Protein AF-A0A2T1E3I4-F1 (afdb_monomer)

Solvent-accessible surface area (backbone atoms only — not comparable to full-atom values): 4338 Å² total; per-residue (Å²): 79,77,42,78,58,77,57,28,45,31,56,40,69,72,61,91,74,52,81,54,49,57,2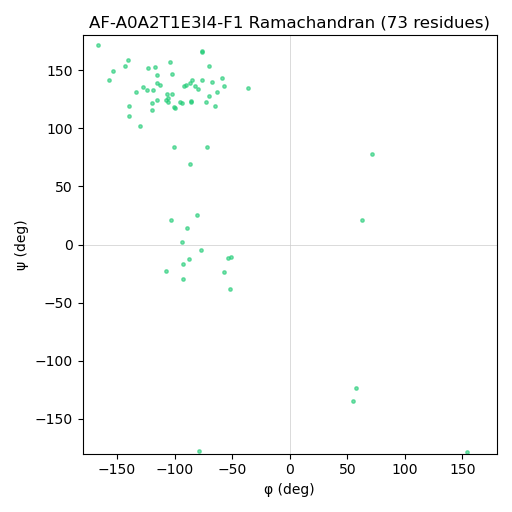8,32,40,34,25,36,59,54,89,96,44,75,43,81,75,43,80,41,60,51,80,56,54,65,47,80,51,72,72,46,42,32,32,44,23,50,23,30,72,86,70,51,69,50,83,57,50,79,46,78,28,73,130

Radius of gyration: 11.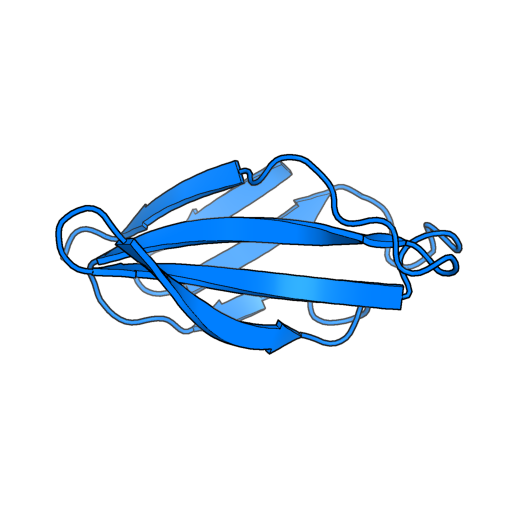94 Å; Cα contacts (8 Å, |Δi|>4): 152; chains: 1; bounding box: 34×21×31 Å

Mean predicted aligned error: 5.09 Å

Foldseek 3Di:
DWDDDAQKIFPDDDDLPPVFFQWKWKWFDDPPDTDTDDIGGSNDGMDGHDFGKMWMWTATPVRDTDGTDIDGRDD

pLDDT: mean 86.09, std 13.25, range [47.5, 97.75]

Secondary structure (DSSP, 8-state):
-EEEETTEEEE-SS-TT-TTEEEEEEEEEETTEEEEEEEEETT--EEE--SEEEEEEEEETTSPBPPPEEEEE--

Nearest PDB structures (foldseek):
  3fha-assembly1_A  TM=8.274E-01  e=2.881E-02  Glutamicibacter protophormiae
  3fhq-assembly1_B  TM=8.315E-01  e=1.091E-01  Glutamicibacter protophormiae
  7js4-assembly1_A  TM=6.599E-01  e=5.154E-01  Clostridium perfringens ATCC 13124
  4mli-assembly2_C  TM=4.795E-01  e=1.563E+00  Streptococcus pyogenes

Sequence (75 aa):
VVKKVGKRIFLKGKNPADKNIRSWTLYQKNGDSWKLIKIINADTVQVAVETGIYALCAVSIMAVESVGVFIEIAS

Structure (mmCIF, N/CA/C/O backbone):
data_AF-A0A2T1E3I4-F1
#
_entry.id   AF-A0A2T1E3I4-F1
#
loop_
_atom_site.group_PDB
_atom_site.id
_atom_site.type_symbol
_atom_site.label_atom_id
_atom_site.label_alt_id
_atom_site.label_comp_id
_atom_site.label_asym_id
_atom_site.label_entity_id
_atom_site.label_seq_id
_atom_site.pdbx_PDB_ins_code
_atom_site.Cartn_x
_atom_site.Cartn_y
_atom_site.Cartn_z
_atom_site.occupancy
_atom_site.B_iso_or_equiv
_atom_site.auth_seq_id
_atom_site.auth_comp_id
_atom_site.auth_asym_id
_atom_site.auth_atom_id
_atom_site.pdbx_PDB_model_num
ATOM 1 N N . VAL A 1 1 ? -5.439 4.947 -12.354 1.00 61.03 1 VAL A N 1
ATOM 2 C CA . VAL A 1 1 ? -6.830 5.353 -12.027 1.00 61.03 1 VAL A CA 1
ATOM 3 C C . VAL A 1 1 ? -7.385 4.488 -10.895 1.00 61.03 1 VAL A C 1
ATOM 5 O O . VAL A 1 1 ? -8.115 3.523 -11.113 1.00 61.03 1 VAL A O 1
ATOM 8 N N . VAL A 1 2 ? -7.039 4.815 -9.652 1.00 70.12 2 VAL A N 1
ATOM 9 C CA . VAL A 1 2 ? -7.601 4.093 -8.504 1.00 70.12 2 VAL A CA 1
ATOM 10 C C . VAL A 1 2 ? -9.119 4.309 -8.459 1.00 70.12 2 VAL A C 1
ATOM 12 O O . VAL A 1 2 ? -9.583 5.438 -8.590 1.00 70.12 2 VAL A O 1
ATOM 15 N N . LYS A 1 3 ? -9.895 3.230 -8.313 1.00 77.31 3 LYS A N 1
ATOM 16 C CA . LYS A 1 3 ? -11.360 3.270 -8.222 1.00 77.31 3 LYS A CA 1
ATOM 17 C C . LYS A 1 3 ? -11.819 2.598 -6.934 1.00 77.31 3 LYS A C 1
ATOM 19 O O . LYS A 1 3 ? -11.419 1.481 -6.643 1.00 77.31 3 LYS A O 1
ATOM 24 N N . LYS A 1 4 ? -12.721 3.231 -6.193 1.00 76.69 4 LYS A N 1
ATOM 25 C CA . LYS A 1 4 ? -13.429 2.608 -5.067 1.00 76.69 4 LYS A CA 1
ATOM 26 C C . LYS A 1 4 ? -14.680 1.875 -5.563 1.00 76.69 4 LYS A C 1
ATOM 28 O O . 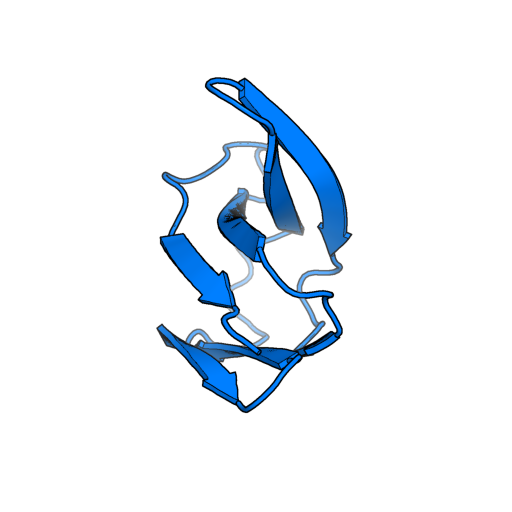LYS A 1 4 ? -15.413 2.417 -6.389 1.00 76.69 4 LYS A O 1
ATOM 33 N N . VAL A 1 5 ? -14.957 0.684 -5.029 1.00 75.81 5 VAL A N 1
ATOM 34 C CA . VAL A 1 5 ? -16.284 0.041 -5.107 1.00 75.81 5 VAL A CA 1
ATOM 35 C C . VAL A 1 5 ? -16.578 -0.623 -3.761 1.00 75.81 5 VAL A C 1
ATOM 37 O O . VAL A 1 5 ? -15.923 -1.596 -3.388 1.00 75.81 5 VAL A O 1
ATOM 40 N N . GLY A 1 6 ? -17.539 -0.079 -3.009 1.00 80.88 6 GLY A N 1
ATOM 41 C CA . GLY A 1 6 ? -17.807 -0.496 -1.627 1.00 80.88 6 GLY 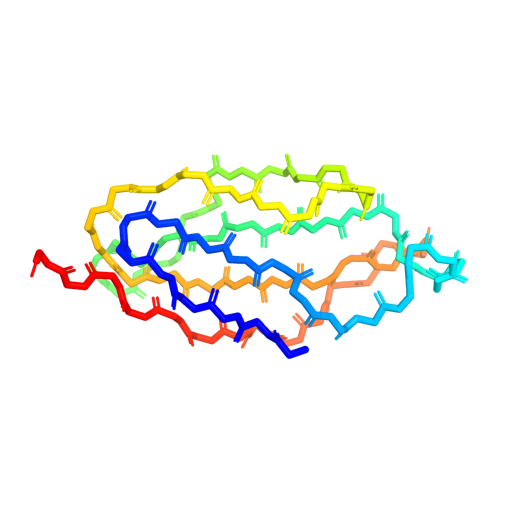A CA 1
ATOM 42 C C . GLY A 1 6 ? -16.554 -0.412 -0.744 1.00 80.88 6 GLY A C 1
ATOM 43 O O . GLY A 1 6 ? -15.786 0.547 -0.831 1.00 80.88 6 GLY A O 1
ATOM 44 N N . LYS A 1 7 ? -16.316 -1.462 0.052 1.00 81.88 7 LYS A N 1
ATOM 45 C CA . LYS A 1 7 ? -15.130 -1.656 0.913 1.00 81.88 7 LYS A CA 1
ATOM 46 C C . LYS A 1 7 ? -13.893 -2.186 0.163 1.00 81.88 7 LYS A C 1
ATOM 48 O O . LYS A 1 7 ? -13.045 -2.878 0.724 1.00 81.88 7 LYS A O 1
ATOM 53 N N . ARG A 1 8 ? -13.804 -1.943 -1.147 1.00 80.00 8 ARG A N 1
ATOM 54 C CA . ARG A 1 8 ? -12.687 -2.401 -1.984 1.00 80.00 8 ARG A CA 1
ATOM 55 C C . ARG A 1 8 ? -12.094 -1.239 -2.765 1.00 80.00 8 ARG A C 1
ATOM 57 O O . ARG A 1 8 ? -12.810 -0.447 -3.382 1.00 80.00 8 ARG A O 1
ATOM 64 N N . ILE A 1 9 ? -10.768 -1.195 -2.779 1.00 78.75 9 ILE A N 1
ATOM 65 C CA . ILE A 1 9 ? -9.973 -0.304 -3.615 1.00 78.75 9 ILE A CA 1
ATOM 66 C C . ILE A 1 9 ? -9.497 -1.116 -4.818 1.00 78.75 9 ILE A C 1
ATOM 68 O O . ILE A 1 9 ? -8.769 -2.098 -4.677 1.00 78.75 9 ILE A O 1
ATOM 72 N N . PHE A 1 10 ? -9.924 -0.708 -6.007 1.00 78.88 10 PHE A N 1
ATOM 73 C CA . PHE A 1 10 ? -9.489 -1.251 -7.285 1.00 78.88 10 PHE A CA 1
ATOM 74 C C . PHE A 1 10 ? -8.330 -0.422 -7.813 1.00 78.88 10 PHE A C 1
ATOM 76 O O . PHE A 1 10 ? -8.451 0.778 -8.072 1.00 78.88 10 PHE A O 1
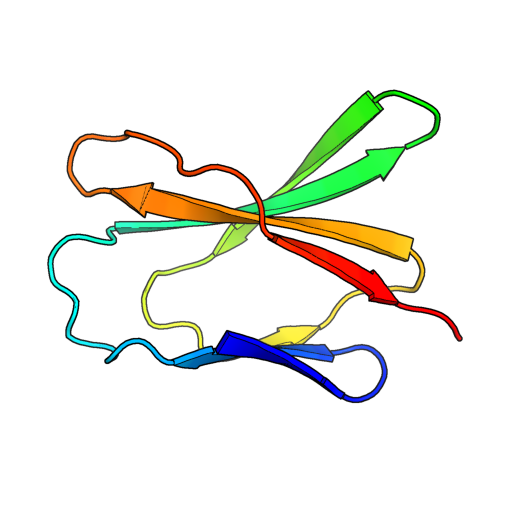ATOM 83 N N . LEU A 1 11 ? -7.212 -1.094 -8.027 1.00 72.81 11 LEU A N 1
ATOM 84 C CA . LEU A 1 11 ? -6.000 -0.522 -8.584 1.00 72.81 11 LEU A CA 1
ATOM 85 C C . LEU A 1 11 ? -6.109 -0.588 -10.110 1.00 72.81 11 LEU A C 1
ATOM 87 O O . LEU A 1 11 ? -5.471 -1.410 -10.757 1.00 72.81 11 LEU A O 1
ATOM 91 N N . LYS A 1 12 ? -7.011 0.210 -10.705 1.00 63.75 12 LYS A N 1
ATOM 92 C CA . LYS A 1 12 ? -7.217 0.196 -12.163 1.00 63.75 12 LYS A CA 1
ATOM 93 C C . LYS A 1 12 ? -6.344 1.238 -12.862 1.00 63.75 12 LYS A C 1
ATOM 95 O O . LYS A 1 12 ? -6.222 2.374 -12.440 1.00 63.75 12 LYS A O 1
ATOM 100 N N . GLY A 1 13 ? -5.719 0.882 -13.975 1.00 52.88 13 GLY A N 1
ATOM 101 C CA . GLY A 1 13 ? -4.974 1.825 -14.818 1.00 52.88 13 GLY A CA 1
ATOM 102 C C . GLY A 1 13 ? -3.655 2.310 -14.208 1.00 52.88 13 GLY A C 1
ATOM 103 O O . GLY A 1 13 ? -3.570 3.429 -13.710 1.00 52.88 13 GLY A O 1
ATOM 104 N N . LYS A 1 14 ? -2.622 1.482 -14.273 1.00 47.50 14 LYS A N 1
ATOM 105 C CA . LYS A 1 14 ? -1.741 1.371 -15.443 1.00 47.50 14 LYS A CA 1
ATOM 106 C C . LYS A 1 14 ? -1.363 -0.106 -15.579 1.00 47.50 14 LYS A C 1
ATOM 108 O O . LYS A 1 14 ? -1.497 -0.852 -14.618 1.00 47.50 14 LYS A O 1
ATOM 113 N N . ASN A 1 15 ? -1.051 -0.508 -16.804 1.00 47.84 15 ASN A N 1
ATOM 114 C CA . ASN A 1 15 ? -0.800 -1.875 -17.259 1.00 47.84 15 ASN A CA 1
ATOM 115 C C . ASN A 1 15 ? -0.073 -2.736 -16.193 1.00 47.84 15 ASN A C 1
ATOM 117 O O . ASN A 1 15 ? 0.926 -2.250 -15.668 1.00 47.84 15 ASN A O 1
ATOM 121 N N . PRO A 1 16 ? -0.476 -3.995 -15.913 1.00 48.44 16 PRO A N 1
ATOM 122 C CA . PRO A 1 16 ? 0.340 -4.942 -15.130 1.00 48.44 16 PRO A CA 1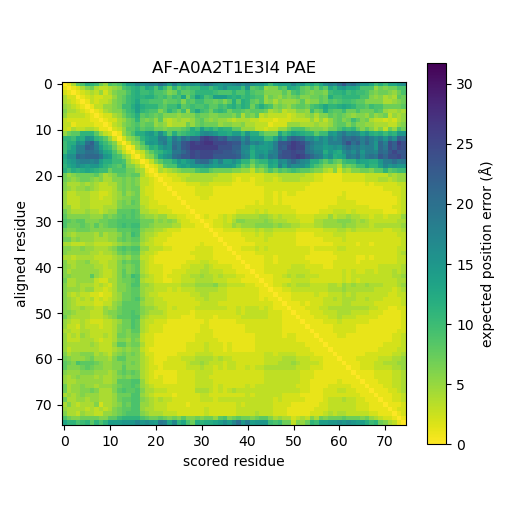
ATOM 123 C C . PRO A 1 16 ? 1.793 -5.087 -15.636 1.00 48.44 16 PRO A C 1
ATOM 125 O O . PRO A 1 16 ? 2.639 -5.637 -14.949 1.00 48.44 16 PRO A O 1
ATOM 128 N N . ALA A 1 17 ? 2.105 -4.543 -16.818 1.00 47.69 17 ALA A N 1
ATOM 129 C CA . ALA A 1 17 ? 3.443 -4.424 -17.383 1.00 47.69 17 ALA A CA 1
ATOM 130 C C . ALA A 1 17 ? 4.091 -3.017 -17.300 1.00 47.69 17 ALA A C 1
ATOM 132 O O . ALA A 1 17 ? 5.000 -2.746 -18.088 1.00 47.69 17 ALA A O 1
ATOM 133 N N . ASP A 1 18 ? 3.677 -2.100 -16.409 1.00 63.06 18 ASP A N 1
ATOM 134 C CA . ASP A 1 18 ? 4.529 -0.935 -16.099 1.00 63.06 18 ASP A CA 1
ATOM 135 C C . ASP A 1 18 ? 5.720 -1.432 -15.269 1.00 63.06 18 ASP A C 1
ATOM 137 O O . ASP A 1 18 ? 5.695 -1.442 -14.038 1.00 63.06 18 ASP A O 1
ATOM 141 N N . LYS A 1 19 ? 6.748 -1.919 -15.981 1.00 67.38 19 LYS A N 1
ATOM 142 C CA . LYS A 1 19 ? 7.944 -2.602 -15.448 1.00 67.38 19 LYS A CA 1
ATOM 143 C C . LYS A 1 19 ? 8.684 -1.804 -14.370 1.00 67.38 19 LYS A C 1
ATOM 145 O O . LYS A 1 19 ? 9.579 -2.332 -13.719 1.00 67.38 19 LYS A O 1
ATOM 150 N N . ASN A 1 20 ? 8.331 -0.534 -14.204 1.00 83.06 20 ASN A N 1
ATOM 151 C CA . ASN A 1 20 ? 8.945 0.365 -13.252 1.00 83.06 20 ASN A CA 1
ATOM 152 C C . ASN A 1 20 ? 8.315 0.312 -11.857 1.00 83.06 20 ASN A C 1
ATOM 154 O O . ASN A 1 20 ? 8.937 0.854 -10.948 1.00 83.06 20 ASN A O 1
ATOM 158 N N . ILE A 1 21 ? 7.148 -0.314 -11.648 1.00 87.06 21 ILE A N 1
ATOM 159 C CA . ILE A 1 21 ? 6.526 -0.457 -10.317 1.00 87.06 21 ILE A CA 1
ATOM 160 C C . ILE A 1 21 ? 6.900 -1.813 -9.712 1.00 87.06 21 ILE A C 1
ATOM 162 O O . ILE A 1 21 ? 6.596 -2.855 -10.284 1.00 87.06 21 ILE A O 1
ATOM 166 N N . ARG A 1 22 ? 7.514 -1.810 -8.521 1.00 91.62 22 ARG A N 1
ATOM 167 C CA . ARG A 1 22 ? 7.845 -3.043 -7.780 1.00 91.62 22 ARG A CA 1
ATOM 168 C C . ARG A 1 22 ? 6.765 -3.452 -6.780 1.00 91.62 22 ARG A C 1
ATOM 170 O O . ARG A 1 22 ? 6.618 -4.628 -6.465 1.00 91.62 22 ARG A O 1
ATOM 177 N N . SER A 1 23 ? 6.040 -2.476 -6.242 1.00 93.06 23 SER A N 1
ATOM 178 C CA . SER A 1 23 ? 5.013 -2.679 -5.221 1.00 93.06 23 SER A CA 1
ATOM 179 C C . SER A 1 23 ? 4.148 -1.433 -5.069 1.00 93.06 23 SER A C 1
ATOM 181 O O . SER A 1 23 ? 4.482 -0.359 -5.570 1.00 93.06 23 SER A O 1
ATOM 183 N N . TRP A 1 24 ? 3.081 -1.563 -4.293 1.00 93.56 24 TRP A N 1
ATOM 184 C CA . TRP A 1 24 ? 2.299 -0.444 -3.785 1.00 93.56 24 TRP A CA 1
ATOM 185 C C . TRP A 1 24 ? 2.367 -0.411 -2.267 1.00 93.56 24 TRP A C 1
ATOM 187 O O . TRP A 1 24 ? 2.506 -1.448 -1.616 1.00 93.56 24 TRP A O 1
ATOM 197 N N . THR A 1 25 ? 2.218 0.770 -1.699 1.00 96.06 25 THR A N 1
ATOM 198 C CA . THR A 1 25 ? 2.045 0.977 -0.263 1.00 96.06 25 THR A CA 1
ATOM 199 C C . THR A 1 25 ? 0.669 1.563 -0.025 1.00 96.06 25 THR A C 1
ATOM 201 O O . THR A 1 25 ? 0.173 2.398 -0.784 1.00 96.06 25 THR A O 1
ATOM 204 N N . LEU A 1 26 ? 0.018 1.072 1.019 1.00 96.69 26 LEU A N 1
ATOM 205 C CA . LEU A 1 26 ? -1.274 1.556 1.458 1.00 96.69 26 LEU A CA 1
ATOM 206 C C . LEU A 1 26 ? -1.125 2.069 2.879 1.00 96.69 26 LEU A C 1
ATOM 208 O O . LEU A 1 26 ? -0.846 1.301 3.804 1.00 96.69 26 LEU A O 1
ATOM 212 N N . TYR A 1 27 ? -1.338 3.365 3.033 1.00 97.69 27 TYR A N 1
ATOM 213 C CA . TYR A 1 27 ? -1.399 4.031 4.319 1.00 97.69 27 TYR A CA 1
ATOM 214 C C . TYR A 1 27 ? -2.853 4.296 4.689 1.00 97.69 27 TYR A C 1
ATOM 216 O O . TYR A 1 27 ? -3.672 4.580 3.816 1.00 97.69 27 TYR A O 1
ATOM 224 N N . GLN A 1 28 ? -3.164 4.248 5.979 1.00 97.56 28 GLN A N 1
ATOM 225 C CA . GLN A 1 28 ? -4.432 4.711 6.533 1.00 97.56 28 GLN A CA 1
ATOM 226 C C . GLN A 1 28 ? -4.177 5.936 7.407 1.00 97.56 28 GLN A C 1
ATOM 228 O O . GLN A 1 28 ? -3.220 5.961 8.187 1.00 97.56 28 GLN A O 1
ATOM 233 N N . LYS A 1 29 ? -5.035 6.946 7.279 1.00 97.50 29 LYS A N 1
ATOM 234 C CA . LYS A 1 29 ? -5.008 8.121 8.144 1.00 97.50 29 LYS A CA 1
ATOM 235 C C . LYS A 1 29 ? -5.466 7.723 9.548 1.00 97.50 29 LYS A C 1
ATOM 237 O O . LYS A 1 29 ? -6.527 7.124 9.705 1.00 97.50 29 LYS A O 1
ATOM 242 N N . ASN A 1 30 ? -4.669 8.064 10.553 1.00 94.88 30 ASN A N 1
ATOM 243 C CA . ASN A 1 30 ? -4.960 7.872 11.969 1.00 94.88 30 ASN A CA 1
ATOM 244 C C . ASN A 1 30 ? -4.710 9.193 12.709 1.00 94.88 30 ASN A C 1
ATOM 246 O O . ASN A 1 30 ? -3.556 9.575 12.935 1.00 94.88 30 ASN A O 1
ATOM 250 N N . GLY A 1 31 ? -5.788 9.917 13.024 1.00 93.25 31 GLY A N 1
ATOM 251 C CA . GLY A 1 31 ? -5.702 11.319 13.443 1.00 93.25 31 GLY A CA 1
ATOM 252 C C . GLY A 1 31 ? -5.013 12.153 12.361 1.00 93.25 31 GLY A C 1
ATOM 253 O O . GLY A 1 31 ? -5.415 12.109 11.198 1.00 93.25 31 GLY A O 1
ATOM 254 N N . ASP A 1 32 ? -3.932 12.837 12.727 1.00 94.25 32 ASP A N 1
ATOM 255 C CA . ASP A 1 32 ? -3.116 13.636 11.801 1.00 94.25 32 ASP A CA 1
ATOM 256 C C . ASP A 1 32 ? -1.920 12.875 11.210 1.00 94.25 32 ASP A C 1
ATOM 258 O O . ASP A 1 32 ? -1.146 13.424 10.428 1.00 94.25 32 ASP A O 1
ATOM 262 N N . SER A 1 33 ? -1.773 11.593 11.550 1.00 96.19 33 SER A N 1
ATOM 263 C CA . SER A 1 33 ? -0.677 10.747 11.076 1.00 96.19 33 SER A CA 1
ATOM 264 C C . SER A 1 33 ? -1.124 9.773 9.985 1.00 96.19 33 SER A C 1
ATOM 266 O O . SER A 1 33 ? -2.296 9.406 9.887 1.00 96.19 33 SER A O 1
ATOM 268 N N . TRP A 1 34 ? -0.171 9.314 9.176 1.00 96.69 34 TRP A N 1
ATOM 269 C CA . TRP A 1 34 ? -0.367 8.229 8.217 1.00 96.69 34 TRP A CA 1
ATOM 270 C C . TRP A 1 34 ? 0.352 6.984 8.710 1.00 96.69 34 TRP A C 1
ATOM 272 O O . TRP A 1 34 ? 1.557 7.006 8.948 1.00 96.69 34 TRP A O 1
ATOM 282 N N . LYS A 1 35 ? -0.383 5.881 8.842 1.00 97.75 35 LYS A N 1
ATOM 283 C CA . LYS A 1 35 ? 0.180 4.587 9.225 1.00 97.75 35 LYS A CA 1
ATOM 284 C C . LYS A 1 35 ? 0.233 3.676 8.010 1.00 97.75 35 LYS A C 1
ATOM 286 O O . LYS A 1 35 ? -0.799 3.452 7.383 1.00 97.75 35 LYS A O 1
ATOM 291 N N . LEU A 1 36 ? 1.404 3.120 7.698 1.00 97.50 36 LEU A N 1
ATOM 292 C CA . LEU A 1 36 ? 1.521 2.067 6.689 1.00 97.50 36 LEU A CA 1
ATOM 293 C C . LEU A 1 36 ? 0.776 0.828 7.193 1.00 97.50 36 LEU A C 1
ATOM 295 O O . LEU A 1 36 ? 1.124 0.278 8.237 1.00 97.50 36 LEU A O 1
ATOM 299 N N . ILE A 1 37 ? -0.247 0.398 6.460 1.00 97.19 37 ILE A N 1
ATOM 300 C CA . ILE A 1 37 ? -1.046 -0.778 6.826 1.00 97.19 37 ILE A CA 1
ATOM 301 C C . ILE A 1 37 ? -0.774 -1.974 5.921 1.00 97.19 37 ILE A C 1
ATOM 303 O O . ILE A 1 37 ? -1.027 -3.109 6.319 1.00 97.19 37 ILE A O 1
ATOM 307 N N . LYS A 1 38 ? -0.275 -1.744 4.698 1.00 96.38 38 LYS A N 1
ATOM 308 C CA . LYS A 1 38 ? 0.004 -2.830 3.759 1.00 96.38 38 LYS A CA 1
ATOM 309 C C . LYS A 1 38 ? 1.042 -2.453 2.709 1.00 96.38 38 LYS A C 1
ATOM 311 O O . LYS A 1 38 ? 0.999 -1.359 2.155 1.00 96.38 38 LYS A O 1
ATOM 316 N N . ILE A 1 39 ? 1.900 -3.415 2.379 1.00 96.12 39 ILE A N 1
ATOM 317 C CA . ILE A 1 39 ? 2.663 -3.450 1.127 1.00 96.12 39 ILE A CA 1
ATOM 318 C C . ILE A 1 39 ? 1.963 -4.455 0.210 1.00 96.12 39 ILE A C 1
ATOM 320 O O . ILE A 1 39 ? 1.612 -5.558 0.631 1.00 96.12 39 ILE A O 1
ATOM 324 N N . ILE A 1 40 ? 1.687 -4.051 -1.022 1.00 94.12 40 ILE A N 1
ATOM 325 C CA . ILE A 1 40 ? 0.859 -4.781 -1.978 1.00 94.12 40 ILE A CA 1
ATOM 326 C C . ILE A 1 40 ? 1.723 -5.120 -3.194 1.00 94.12 40 ILE A C 1
ATOM 328 O O . ILE A 1 40 ? 2.421 -4.255 -3.724 1.00 94.12 40 ILE A O 1
ATOM 332 N N . ASN A 1 41 ? 1.663 -6.371 -3.653 1.00 92.00 41 ASN A N 1
ATOM 333 C CA . ASN A 1 41 ? 2.386 -6.805 -4.852 1.00 92.00 41 ASN A CA 1
ATOM 334 C C . ASN A 1 41 ? 1.956 -5.989 -6.075 1.00 92.00 41 ASN A C 1
ATOM 336 O O . ASN A 1 41 ? 0.767 -5.686 -6.209 1.00 92.00 41 ASN A O 1
ATOM 340 N N . ALA A 1 42 ? 2.900 -5.688 -6.971 1.00 88.25 42 ALA A N 1
ATOM 341 C CA . ALA A 1 42 ? 2.651 -4.899 -8.180 1.00 88.25 42 ALA A CA 1
ATOM 342 C C . ALA A 1 42 ? 1.477 -5.442 -9.018 1.00 88.25 42 ALA A C 1
ATOM 344 O O . ALA A 1 42 ? 0.653 -4.654 -9.478 1.00 88.25 42 ALA A O 1
ATOM 345 N N . ASP A 1 43 ? 1.344 -6.772 -9.102 1.00 86.12 43 ASP A N 1
ATOM 346 C CA . ASP A 1 43 ? 0.307 -7.475 -9.877 1.00 86.12 43 ASP A CA 1
ATOM 347 C C . ASP A 1 43 ? -1.081 -7.500 -9.211 1.00 86.12 43 ASP A C 1
ATOM 349 O O . ASP A 1 43 ? -2.056 -8.001 -9.776 1.00 86.12 43 ASP A O 1
ATOM 353 N N . THR A 1 44 ? -1.208 -6.982 -7.986 1.00 87.12 44 THR A N 1
ATOM 354 C CA . THR A 1 44 ? -2.491 -6.981 -7.275 1.00 87.12 44 THR A CA 1
ATOM 355 C C . THR A 1 44 ? -3.436 -5.957 -7.893 1.00 87.12 44 THR A C 1
ATOM 357 O O . THR A 1 44 ? -3.164 -4.762 -7.894 1.00 87.12 44 THR A O 1
ATOM 360 N N . VAL A 1 45 ? -4.608 -6.404 -8.343 1.00 84.94 45 VAL A N 1
ATOM 361 C CA . VAL A 1 45 ? -5.601 -5.530 -9.000 1.00 84.94 45 VAL A CA 1
ATOM 362 C C . VAL A 1 45 ? -6.651 -4.945 -8.048 1.00 84.94 45 VAL A C 1
ATOM 364 O O . VAL A 1 45 ? -7.346 -3.987 -8.393 1.00 84.94 45 VAL A O 1
ATOM 367 N N . GLN A 1 46 ? -6.799 -5.511 -6.847 1.00 86.44 46 GLN A N 1
ATOM 368 C CA . GLN A 1 46 ? -7.761 -5.041 -5.849 1.00 86.44 46 GLN A CA 1
ATOM 369 C C . GLN A 1 46 ? -7.332 -5.371 -4.420 1.00 86.44 46 GLN A C 1
ATOM 371 O O . GLN A 1 46 ? -6.730 -6.413 -4.164 1.00 86.44 46 GLN A O 1
ATOM 376 N N . VAL A 1 47 ? -7.727 -4.518 -3.477 1.00 89.88 47 VAL A N 1
ATOM 377 C CA . VAL A 1 47 ? -7.519 -4.721 -2.040 1.00 89.88 47 VAL A CA 1
ATOM 378 C C . VAL A 1 47 ? -8.816 -4.427 -1.291 1.00 89.88 47 VAL A C 1
ATOM 380 O O . VAL A 1 47 ? -9.464 -3.409 -1.534 1.00 89.88 47 VAL A O 1
ATOM 383 N N . ALA A 1 48 ? -9.209 -5.334 -0.397 1.00 92.19 48 ALA A N 1
ATOM 384 C CA . ALA A 1 48 ? -10.293 -5.099 0.551 1.00 92.19 48 ALA A CA 1
ATOM 385 C C . ALA A 1 48 ? -9.763 -4.310 1.752 1.00 92.19 48 ALA A C 1
ATOM 387 O O . ALA A 1 48 ? -8.673 -4.600 2.247 1.00 92.19 48 ALA A O 1
ATOM 388 N N . VAL A 1 49 ? -10.531 -3.320 2.189 1.00 92.88 49 VAL A N 1
ATOM 389 C CA . VAL A 1 49 ? -10.181 -2.405 3.276 1.00 92.88 49 VAL A CA 1
ATOM 390 C C . VAL A 1 49 ? -11.409 -2.128 4.132 1.00 92.88 49 VAL A C 1
ATOM 392 O O . VAL A 1 49 ? -12.543 -2.310 3.691 1.00 92.88 49 VAL A O 1
ATOM 395 N N . GLU A 1 50 ? -11.190 -1.691 5.362 1.00 93.00 50 GLU A N 1
ATOM 396 C CA . GLU A 1 50 ? -12.268 -1.200 6.212 1.00 93.00 50 GLU A CA 1
ATOM 397 C C . GLU A 1 50 ? -12.662 0.234 5.831 1.00 93.00 50 GLU A C 1
ATOM 399 O O . GLU A 1 50 ? -12.167 0.811 4.858 1.00 93.00 50 GLU A O 1
ATOM 404 N N . THR A 1 51 ? -13.612 0.800 6.569 1.00 93.56 51 THR A N 1
ATOM 405 C CA . THR A 1 51 ? -13.945 2.215 6.438 1.00 93.56 51 THR A CA 1
ATOM 406 C C . THR A 1 51 ? -12.790 3.077 6.934 1.00 93.56 51 THR A C 1
ATOM 408 O O . THR A 1 51 ? -12.171 2.774 7.953 1.00 93.56 51 THR A O 1
ATOM 411 N N . GLY A 1 52 ? -12.512 4.171 6.236 1.00 95.12 52 GLY A N 1
ATOM 412 C CA . GLY A 1 52 ? -11.429 5.078 6.589 1.00 95.12 52 GLY A CA 1
ATOM 413 C C . GLY A 1 52 ? -10.887 5.849 5.397 1.00 95.12 52 GLY A C 1
ATOM 414 O O . GLY A 1 52 ? -11.355 5.705 4.269 1.00 95.12 52 GLY A O 1
ATOM 415 N N . ILE A 1 53 ? -9.878 6.671 5.660 1.00 95.62 53 ILE A N 1
ATOM 416 C CA . ILE A 1 53 ? -9.196 7.469 4.642 1.00 95.62 53 ILE A CA 1
ATOM 417 C C . ILE A 1 53 ? -7.828 6.844 4.395 1.00 95.62 53 ILE A C 1
ATOM 419 O O . ILE A 1 53 ? -7.073 6.596 5.335 1.00 95.62 53 ILE A O 1
ATOM 423 N N . TYR A 1 54 ? -7.511 6.604 3.130 1.00 95.81 54 TYR A N 1
ATOM 424 C CA . TYR A 1 54 ? -6.303 5.919 2.700 1.00 95.81 54 TYR A CA 1
ATOM 425 C C . TYR A 1 54 ? -5.485 6.769 1.737 1.00 95.81 54 TYR A C 1
ATOM 427 O O . TYR A 1 54 ? -6.037 7.573 0.989 1.00 95.81 54 TYR A O 1
ATOM 435 N N . ALA A 1 55 ? -4.176 6.543 1.735 1.00 95.31 55 ALA A N 1
ATOM 436 C CA . ALA A 1 55 ? -3.262 7.021 0.713 1.00 95.31 55 ALA A CA 1
ATOM 437 C C . ALA A 1 55 ? -2.601 5.801 0.075 1.00 95.31 55 ALA A C 1
ATOM 439 O O . ALA A 1 55 ? -1.993 4.981 0.766 1.00 95.31 55 ALA A O 1
ATOM 440 N N . LEU A 1 56 ? -2.763 5.664 -1.236 1.00 94.12 56 LEU A N 1
ATOM 441 C CA . LEU A 1 56 ? -2.112 4.617 -2.010 1.00 94.12 56 LEU A CA 1
ATOM 442 C C . LEU A 1 56 ? -0.970 5.221 -2.823 1.00 94.12 56 LEU A C 1
ATOM 444 O O . LEU A 1 56 ? -1.214 6.093 -3.660 1.00 94.12 56 LEU A O 1
ATOM 448 N N . CYS A 1 57 ? 0.241 4.710 -2.631 1.00 93.38 57 CYS A N 1
ATOM 449 C CA . CYS A 1 57 ? 1.422 5.146 -3.367 1.00 93.38 57 CYS A CA 1
ATOM 450 C C . CYS A 1 57 ? 1.964 4.006 -4.236 1.00 93.38 57 CYS A C 1
ATOM 452 O O . CYS A 1 57 ? 1.895 2.828 -3.874 1.00 93.38 57 CYS A O 1
ATOM 454 N N . ALA A 1 58 ? 2.514 4.360 -5.397 1.00 91.81 58 ALA A N 1
ATOM 455 C CA . ALA A 1 58 ? 3.326 3.443 -6.185 1.00 91.81 58 ALA A CA 1
ATOM 456 C C . ALA A 1 58 ? 4.767 3.488 -5.670 1.00 91.81 58 ALA A C 1
ATOM 458 O O . ALA A 1 58 ? 5.278 4.562 -5.355 1.00 91.81 58 ALA A O 1
ATOM 459 N N . VAL A 1 59 ? 5.438 2.339 -5.635 1.00 93.25 59 VAL A N 1
ATOM 460 C CA . VAL A 1 59 ? 6.868 2.252 -5.330 1.00 93.25 59 VAL A CA 1
ATOM 461 C C . VAL A 1 59 ? 7.598 1.743 -6.560 1.00 93.25 59 VAL A C 1
ATOM 463 O O . VAL A 1 59 ? 7.275 0.674 -7.089 1.00 93.25 59 VAL A O 1
ATOM 466 N N . SER A 1 60 ? 8.591 2.501 -7.018 1.00 92.06 60 SER A N 1
ATOM 467 C CA . SER A 1 60 ? 9.372 2.124 -8.192 1.00 92.06 60 SER A CA 1
ATOM 468 C C . SER A 1 60 ? 10.388 1.018 -7.894 1.00 92.06 60 SER A C 1
ATOM 470 O O . SER A 1 60 ? 10.726 0.761 -6.736 1.00 92.06 60 SER A O 1
ATOM 472 N N . ILE A 1 61 ? 10.945 0.393 -8.935 1.00 91.50 61 ILE A N 1
ATOM 473 C CA . ILE A 1 61 ? 12.056 -0.572 -8.811 1.00 91.50 61 ILE A CA 1
ATOM 474 C C . ILE A 1 61 ? 13.292 0.010 -8.104 1.00 91.50 61 ILE A C 1
ATOM 476 O O . ILE A 1 61 ? 14.033 -0.736 -7.472 1.00 91.50 61 ILE A O 1
ATOM 480 N N . MET A 1 62 ? 13.465 1.337 -8.120 1.00 94.75 62 MET A N 1
ATOM 481 C CA . MET A 1 62 ? 14.534 2.053 -7.409 1.00 94.75 62 MET A CA 1
ATOM 482 C C . MET A 1 62 ? 14.145 2.466 -5.978 1.00 94.75 62 MET A C 1
ATOM 484 O O . MET A 1 62 ? 14.815 3.299 -5.380 1.00 94.75 62 MET A O 1
ATOM 488 N N . ALA A 1 63 ? 13.055 1.920 -5.427 1.00 93.38 63 ALA A N 1
ATOM 489 C CA . ALA A 1 63 ? 12.535 2.240 -4.094 1.00 93.38 63 ALA A CA 1
ATOM 490 C C . ALA A 1 63 ? 12.074 3.699 -3.897 1.00 93.38 63 ALA A C 1
ATOM 492 O O . ALA A 1 63 ? 11.948 4.152 -2.763 1.00 93.38 63 ALA A O 1
ATOM 493 N N . VAL A 1 64 ? 11.777 4.420 -4.982 1.00 94.75 64 VAL A N 1
ATOM 494 C CA . VAL A 1 64 ? 11.195 5.767 -4.907 1.00 94.75 64 VAL A CA 1
ATOM 495 C C . VAL A 1 64 ? 9.678 5.642 -4.794 1.00 94.75 64 VAL A C 1
ATOM 497 O O . VAL A 1 64 ? 9.045 5.023 -5.652 1.00 94.75 64 VAL A O 1
ATOM 500 N N . GLU A 1 65 ? 9.105 6.216 -3.739 1.00 93.69 65 GLU A N 1
ATOM 501 C CA . GLU A 1 65 ? 7.660 6.246 -3.502 1.00 93.69 65 GLU A CA 1
ATOM 502 C C . GLU A 1 65 ? 7.028 7.495 -4.135 1.00 93.69 65 GLU A C 1
ATOM 504 O O . GLU A 1 65 ? 7.582 8.593 -4.072 1.00 93.69 65 GLU A O 1
ATOM 509 N N . SER A 1 66 ? 5.877 7.327 -4.788 1.00 92.50 66 SER A N 1
ATOM 510 C CA . SER A 1 66 ? 5.131 8.436 -5.386 1.00 92.50 66 SER A CA 1
ATOM 511 C C . SER A 1 66 ? 4.375 9.255 -4.339 1.00 92.50 66 SER A C 1
ATOM 513 O O . SER A 1 66 ? 4.100 8.787 -3.237 1.00 92.50 66 SER A O 1
ATOM 515 N N . VAL A 1 67 ? 3.893 10.438 -4.737 1.00 91.12 67 VAL A N 1
ATOM 516 C CA . VAL A 1 67 ? 2.795 11.096 -4.011 1.00 91.12 67 VAL A CA 1
ATOM 517 C C . VAL A 1 67 ? 1.590 10.148 -3.966 1.00 91.12 67 VAL A C 1
ATOM 519 O O . VAL A 1 67 ? 1.272 9.490 -4.964 1.00 91.12 67 VAL A O 1
ATOM 522 N N . GLY A 1 68 ? 0.952 10.056 -2.800 1.00 89.88 68 GLY A N 1
ATOM 523 C CA . GLY A 1 68 ? -0.179 9.166 -2.571 1.00 89.88 68 GLY A CA 1
ATOM 524 C C . GLY A 1 68 ? -1.479 9.676 -3.187 1.00 89.88 68 GLY A C 1
ATOM 525 O O . GLY A 1 68 ? -1.787 10.867 -3.143 1.00 89.88 68 GLY A O 1
ATOM 526 N N . VAL A 1 69 ? -2.277 8.755 -3.726 1.00 90.94 69 VAL A N 1
ATOM 527 C CA . VAL A 1 69 ? -3.667 9.020 -4.116 1.00 90.94 69 VAL A CA 1
ATOM 528 C C . VAL A 1 69 ? -4.563 8.829 -2.898 1.00 90.94 69 VAL A C 1
ATOM 530 O O . VAL A 1 69 ? -4.588 7.743 -2.316 1.00 90.94 69 VAL A O 1
ATOM 533 N N . PHE A 1 70 ? -5.315 9.871 -2.543 1.00 92.00 70 PHE A N 1
ATOM 534 C CA . PHE A 1 70 ? -6.242 9.864 -1.412 1.00 92.00 70 PHE A CA 1
ATOM 535 C C . PHE A 1 70 ? -7.555 9.169 -1.769 1.00 92.00 70 PHE A C 1
ATOM 537 O O . PHE A 1 70 ? -8.133 9.407 -2.831 1.00 92.00 70 PHE A O 1
ATOM 544 N N . ILE A 1 71 ? -8.022 8.294 -0.882 1.00 92.75 71 ILE A N 1
ATOM 545 C CA . ILE A 1 71 ? -9.205 7.463 -1.097 1.00 92.75 71 ILE A CA 1
ATOM 546 C C . ILE A 1 71 ? -10.004 7.406 0.198 1.00 92.75 71 ILE A C 1
ATOM 548 O O . ILE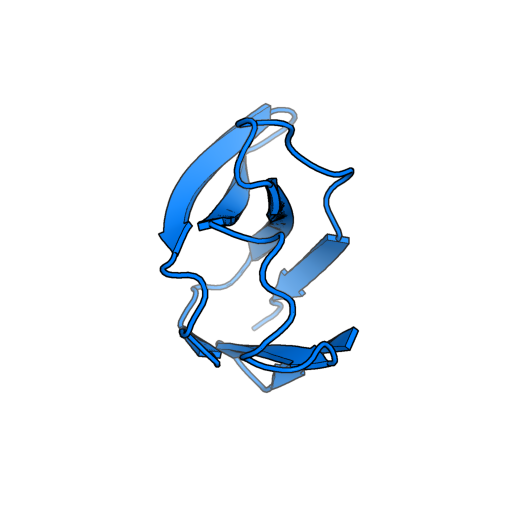 A 1 71 ? -9.522 6.898 1.207 1.00 92.75 71 ILE A O 1
ATOM 552 N N . GLU A 1 72 ? -11.247 7.873 0.162 1.00 93.50 72 GLU A N 1
ATOM 553 C CA . GLU A 1 72 ? -12.152 7.799 1.305 1.00 93.50 72 GLU A CA 1
ATOM 554 C C . GLU A 1 72 ? -13.141 6.634 1.168 1.00 93.50 72 GLU A C 1
ATOM 556 O O . GLU A 1 72 ? -13.976 6.562 0.257 1.00 93.50 72 GLU A O 1
ATOM 561 N N . ILE A 1 73 ? -13.072 5.705 2.116 1.00 90.62 73 ILE A N 1
ATOM 562 C CA . ILE A 1 73 ? -13.985 4.578 2.270 1.00 90.62 73 ILE A CA 1
ATOM 563 C C . ILE A 1 73 ? -14.994 4.900 3.374 1.00 90.62 73 ILE A C 1
ATOM 565 O O . ILE 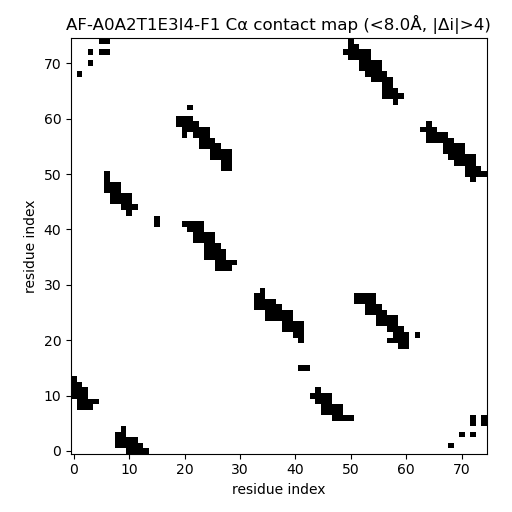A 1 73 ? -14.821 4.510 4.522 1.00 90.62 73 ILE A O 1
ATOM 569 N N . ALA A 1 74 ? -16.060 5.614 3.021 1.00 86.19 74 ALA A N 1
ATOM 570 C CA . ALA A 1 74 ? -17.265 5.682 3.844 1.00 86.19 74 ALA A CA 1
ATOM 571 C C . ALA A 1 74 ? -18.032 4.345 3.846 1.00 86.19 74 ALA A C 1
ATOM 573 O O . ALA A 1 74 ? -17.915 3.570 2.885 1.00 86.19 74 ALA A O 1
ATOM 574 N N . SER A 1 75 ? -18.776 4.114 4.931 1.00 75.56 75 SER A N 1
ATOM 575 C CA . SER A 1 75 ? -19.740 3.021 5.123 1.00 75.56 75 SER A CA 1
ATOM 576 C C . SER A 1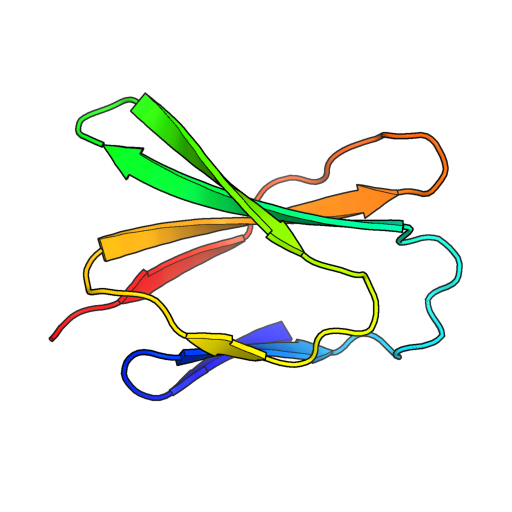 75 ? -20.815 2.985 4.046 1.00 75.56 75 SER A C 1
ATOM 578 O O . SER A 1 75 ? -21.305 4.083 3.702 1.00 75.56 75 SER A O 1
#